Protein 2CBP (pdb70)

Structure (mmCIF, N/CA/C/O backbone):
data_2CBP
#
_entry.id   2CBP
#
_cell.length_a   30.880
_cell.length_b   46.410
_cell.length_c   65.570
_cell.angle_alpha   90.00
_cell.angle_beta   90.00
_cell.angle_gamma   90.00
#
_symmetry.space_group_name_H-M   'P 21 21 21'
#
loop_
_entity.id
_entity.type
_entity.pdbx_description
1 polymer 'CUCUMBER BASIC PROTEIN'
2 non-polymer 'COPPER (II) ION'
3 water water
#
loop_
_atom_site.group_PDB
_atom_site.id
_atom_site.type_symbol
_atom_site.label_atom_id
_atom_sit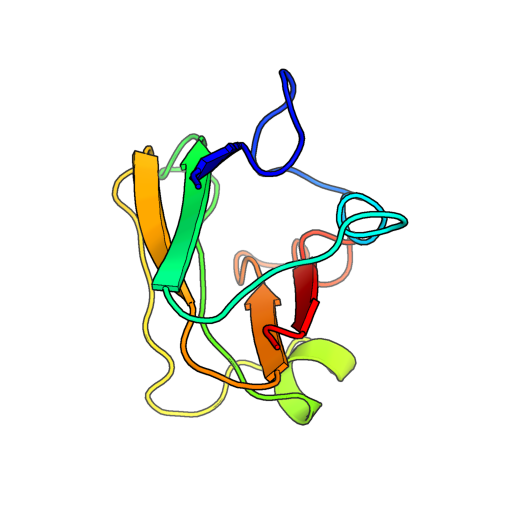e.label_alt_id
_atom_site.label_comp_id
_atom_site.label_asym_id
_atom_site.label_entity_id
_atom_site.label_seq_id
_atom_site.pdbx_PDB_ins_code
_atom_site.Cartn_x
_atom_site.Cartn_y
_atom_site.Cartn_z
_atom_site.occupancy
_atom_site.B_iso_or_equiv
_atom_site.auth_seq_id
_atom_site.auth_comp_id
_atom_site.auth_asym_id
_atom_site.auth_atom_id
_atom_site.pdbx_PDB_model_num
ATOM 1 N N . ALA A 1 1 ? 4.995 36.386 11.558 1.00 13.38 1 ALA A N 1
ATOM 2 C CA . ALA A 1 1 ? 5.707 36.085 12.796 1.00 14.93 1 ALA A CA 1
ATOM 3 C C . ALA A 1 1 ? 6.654 34.881 12.548 1.00 15.19 1 ALA A C 1
ATOM 4 O O . ALA A 1 1 ? 6.342 34.063 11.691 1.00 14.68 1 ALA A O 1
ATOM 13 N N . VAL A 1 2 ? 7.697 34.886 13.341 1.00 16.57 2 VAL A N 1
ATOM 14 C CA . VAL A 1 2 ? 8.705 33.816 13.297 1.00 15.02 2 VAL A CA 1
ATOM 15 C C . VAL A 1 2 ? 8.619 32.968 14.560 1.00 13.85 2 VAL A C 1
ATOM 16 O O . VAL A 1 2 ? 8.489 33.467 15.678 1.00 15.78 2 VAL A O 1
ATOM 29 N N . TYR A 1 3 ? 8.707 31.672 14.352 1.00 9.99 3 TYR A N 1
ATOM 30 C CA . TYR A 1 3 ? 8.688 30.663 15.396 1.00 10.09 3 TYR A CA 1
ATOM 31 C C . TYR A 1 3 ? 9.975 29.821 15.267 1.00 6.45 3 TYR A C 1
ATOM 32 O O . TYR A 1 3 ? 10.329 29.466 14.142 1.00 15.43 3 TYR A O 1
ATOM 50 N N . VAL A 1 4 ? 10.555 29.568 16.415 1.00 6.45 4 VAL A N 1
ATOM 51 C CA . VAL A 1 4 ? 11.771 28.737 16.464 1.00 8.98 4 VAL A CA 1
ATOM 52 C C . VAL A 1 4 ? 11.287 27.326 16.863 1.00 5.18 4 VAL A C 1
ATOM 53 O O . VAL A 1 4 ? 10.842 27.068 17.991 1.00 10.66 4 VAL A O 1
ATOM 66 N N . VAL A 1 5 ? 11.348 26.460 15.881 1.00 6.80 5 VAL A N 1
ATOM 67 C CA . VAL A 1 5 ? 10.940 25.056 16.074 1.00 9.19 5 VAL A CA 1
ATOM 68 C C . VAL A 1 5 ? 11.726 24.387 17.1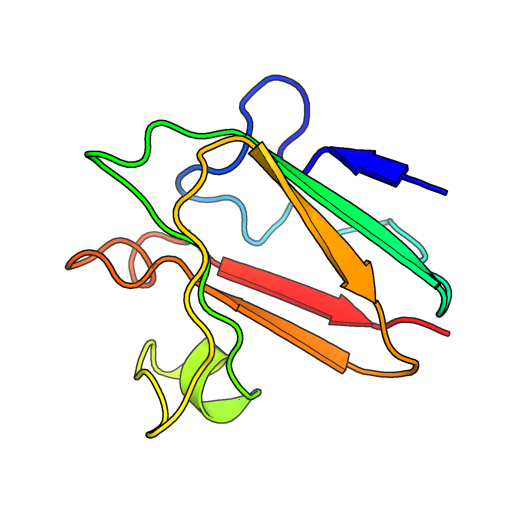89 1.00 4.89 5 VAL A C 1
ATOM 69 O O . VAL A 1 5 ? 12.975 24.347 17.166 1.00 10.70 5 VAL A O 1
ATOM 82 N N . GLY A 1 6 ? 11.019 23.849 18.158 1.00 7.62 6 GLY A N 1
ATOM 83 C CA . GLY A 1 6 ? 11.590 23.160 19.311 1.00 6.27 6 GLY A CA 1
ATOM 84 C C . GLY A 1 6 ? 12.126 24.098 20.376 1.00 6.22 6 GLY A C 1
ATOM 85 O O . GLY A 1 6 ? 12.753 23.634 21.373 1.00 7.88 6 GLY A O 1
ATOM 89 N N . GLY A 1 7 ? 11.889 25.392 20.215 1.00 5.25 7 GLY A N 1
ATOM 90 C CA . GLY A 1 7 ? 12.393 26.362 21.224 1.00 7.89 7 GLY A CA 1
ATOM 91 C C . GLY A 1 7 ? 13.921 26.307 21.348 1.00 8.32 7 GLY A C 1
ATOM 92 O O . GLY A 1 7 ? 14.656 26.207 20.344 1.00 8.87 7 GLY A O 1
ATOM 96 N N . SER A 1 8 ? 14.385 26.349 22.600 1.00 6.41 8 SER A N 1
ATOM 97 C CA . SER A 1 8 ? 15.819 26.342 22.869 1.00 10.09 8 SER A CA 1
ATOM 98 C C . SER A 1 8 ? 16.518 25.061 22.465 1.00 11.10 8 SER A C 1
ATOM 99 O O . SER A 1 8 ? 17.754 25.111 22.207 1.00 11.27 8 SER A O 1
ATOM 107 N N . GLY A 1 9 ? 15.790 23.988 22.363 1.00 11.08 9 GLY A N 1
ATOM 108 C CA . GLY A 1 9 ? 16.356 22.690 21.950 1.00 15.00 9 GLY A CA 1
ATOM 109 C C . GLY A 1 9 ? 16.559 22.545 20.447 1.00 15.16 9 GLY A C 1
ATOM 110 O O . GLY A 1 9 ? 17.302 21.641 19.995 1.00 12.79 9 GLY A O 1
ATOM 114 N N . GLY A 1 10 ? 15.929 23.420 19.671 1.00 7.57 10 GLY A N 1
ATOM 115 C CA . GLY A 1 10 ? 15.990 23.437 18.237 1.00 7.97 10 GLY A CA 1
ATOM 116 C C . GLY A 1 10 ? 15.273 22.207 17.648 1.00 7.24 10 GLY A C 1
ATOM 117 O O . GLY A 1 10 ? 14.501 21.562 18.341 1.00 7.92 10 GLY A O 1
ATOM 121 N N . TRP A 1 11 ? 15.579 21.983 16.404 1.00 7.92 11 TRP A N 1
ATOM 122 C CA . TRP A 1 11 ? 15.037 20.880 15.562 1.00 7.44 11 TRP A CA 1
ATOM 123 C C . TRP A 1 11 ? 15.760 19.615 16.022 1.00 6.99 11 TRP A C 1
ATOM 124 O O . TRP A 1 11 ? 16.954 19.482 15.793 1.00 5.71 11 TRP A O 1
ATOM 145 N N . THR A 1 12 ? 14.984 18.772 16.681 1.00 6.62 12 THR A N 1
ATOM 146 C CA . THR A 1 12 ? 15.548 17.524 17.238 1.00 10.40 12 THR A CA 1
ATOM 147 C C . THR A 1 12 ? 14.520 16.427 17.344 1.00 14.24 12 THR A C 1
ATOM 148 O O . THR A 1 12 ? 13.386 16.564 16.835 1.00 10.42 12 THR A O 1
ATOM 159 N N A PHE A 1 13 ? 14.897 15.339 17.990 0.50 11.11 13 PHE A N 1
ATOM 160 N N B PHE A 1 13 ? 14.931 15.355 17.997 0.50 12.18 13 PHE A N 1
ATOM 161 C CA A PHE A 1 13 ? 14.071 14.152 18.203 0.50 13.05 13 PHE A CA 1
ATOM 162 C CA B PHE A 1 13 ? 14.082 14.172 18.228 0.50 14.96 13 PHE A CA 1
ATOM 163 C C A PHE A 1 13 ? 12.863 14.399 19.103 0.50 11.76 13 PHE A C 1
ATOM 164 C C B PHE A 1 13 ? 12.922 14.578 19.138 0.50 15.53 13 PHE A C 1
ATOM 165 O O A PHE A 1 13 ? 12.853 15.334 19.912 0.50 10.66 13 PHE A O 1
ATOM 166 O O B PHE A 1 13 ? 13.064 15.521 19.933 0.50 15.84 13 PHE A O 1
ATOM 199 N N A ASN A 1 14 ? 11.885 13.522 18.940 0.50 15.80 14 ASN A N 1
ATOM 200 N N B ASN A 1 14 ? 11.830 13.869 18.989 0.50 19.55 14 ASN A N 1
ATOM 201 C CA A ASN A 1 14 ? 10.639 13.586 19.737 0.50 24.38 14 ASN A CA 1
ATOM 202 C CA B ASN A 1 14 ? 10.616 14.109 19.783 0.50 28.27 14 ASN A CA 1
ATOM 203 C C A ASN A 1 14 ? 10.205 15.053 19.883 0.50 24.39 14 ASN A C 1
ATOM 204 C C B ASN A 1 14 ? 10.176 15.574 19.794 0.50 28.02 14 ASN A C 1
ATOM 205 O O A ASN A 1 14 ? 10.228 15.603 21.005 0.50 24.00 14 ASN A O 1
ATOM 206 O O B ASN A 1 14 ? 9.810 16.103 20.867 0.50 25.93 14 ASN A O 1
ATOM 227 N N A THR A 1 15 ? 9.812 15.642 18.764 0.50 20.24 15 THR A N 1
ATOM 228 N N B THR A 1 15 ? 10.195 16.204 18.639 0.50 26.28 15 THR A N 1
ATOM 229 C CA A THR A 1 15 ? 9.393 17.039 18.722 0.50 17.52 15 THR A CA 1
ATOM 230 C CA B THR A 1 15 ? 9.777 17.603 18.458 0.50 24.01 15 THR A CA 1
ATOM 231 C C A THR A 1 15 ? 8.024 17.295 18.112 0.50 14.26 15 THR A C 1
ATOM 232 C C B THR A 1 15 ? 8.304 17.560 17.983 0.50 21.77 15 THR A C 1
ATOM 233 O O A THR A 1 15 ? 7.587 18.459 18.023 0.50 10.34 15 THR A O 1
ATOM 234 O O B THR A 1 15 ? 7.686 18.560 17.631 0.50 16.05 15 THR A O 1
ATOM 255 N N A GLU A 1 16 ? 7.401 16.248 17.677 0.50 13.29 16 GLU A N 1
ATOM 256 N N B GLU A 1 16 ? 7.805 16.343 17.986 0.50 20.46 16 GLU A N 1
ATOM 257 C CA A GLU A 1 16 ? 6.098 16.221 17.013 0.50 14.88 16 GLU A CA 1
ATOM 258 C CA B GLU A 1 16 ? 6.482 15.964 17.553 0.50 22.96 16 GLU A CA 1
ATOM 259 C C A GLU A 1 16 ? 5.060 17.045 17.746 0.50 14.47 16 GLU A C 1
ATOM 260 C C B GLU A 1 16 ? 5.348 16.802 18.106 0.50 22.88 16 GLU A C 1
ATOM 261 O O A GLU A 1 16 ? 4.089 17.563 17.168 0.50 17.33 16 GLU A O 1
ATOM 262 O O B GLU A 1 16 ? 4.415 17.115 17.331 0.50 22.92 16 GLU A O 1
ATOM 285 N N A SER A 1 17 ? 5.267 17.169 19.033 0.50 17.81 17 SER A N 1
ATOM 286 N N B SER A 1 17 ? 5.410 17.143 19.387 0.50 21.30 17 SER A N 1
ATOM 287 C CA A SER A 1 17 ? 4.430 17.873 19.990 0.50 18.86 17 SER A CA 1
ATOM 288 C CA B SER A 1 17 ? 4.324 17.921 20.012 0.50 21.22 17 SER A CA 1
ATOM 289 C C A SER A 1 17 ? 4.508 19.383 20.005 0.50 17.20 17 SER A C 1
ATOM 290 C C B SER A 1 17 ? 4.527 19.419 20.081 0.50 18.26 17 SER A C 1
ATOM 291 O O A SER A 1 17 ? 3.551 20.071 20.448 0.50 13.05 17 SER A O 1
ATOM 292 O O B SER A 1 17 ? 3.645 20.125 20.643 0.50 12.73 17 SER A O 1
ATOM 307 N N . TRP A 1 18 ? 5.617 19.912 19.533 1.00 14.34 18 TRP A N 1
ATOM 308 C CA . TRP A 1 18 ? 5.923 21.340 19.504 1.00 12.90 18 TRP A CA 1
ATOM 309 C C . TRP A 1 18 ? 4.808 22.228 18.977 1.00 11.91 18 TRP A C 1
ATOM 310 O O . TRP A 1 18 ? 4.491 23.260 19.608 1.00 12.40 18 TRP A O 1
ATOM 331 N N . PRO A 1 19 ? 4.189 21.879 17.875 1.00 13.92 19 PRO A N 1
ATOM 332 C CA . PRO A 1 19 ? 3.110 22.632 17.256 1.00 16.99 19 PRO A CA 1
ATOM 333 C C . PRO A 1 19 ? 1.871 22.797 18.128 1.00 19.32 19 PRO A C 1
ATOM 334 O O . PRO A 1 19 ? 1.071 23.710 17.901 1.00 17.56 19 PRO A O 1
ATOM 345 N N . LYS A 1 20 ? 1.740 21.915 19.088 1.00 19.12 20 LYS A N 1
ATOM 346 C CA . LYS A 1 20 ? 0.600 21.889 19.996 1.00 28.33 20 LYS A CA 1
ATOM 347 C C . LYS A 1 20 ? 0.412 23.226 20.702 1.00 29.65 20 LYS A C 1
ATOM 348 O O . LYS A 1 20 ? 1.289 23.753 21.399 1.00 34.36 20 LYS A O 1
ATOM 367 N N . GLY A 1 21 ? -0.779 23.769 20.483 1.00 32.21 21 GLY A N 1
ATOM 368 C CA . GLY A 1 21 ? -1.233 25.022 21.042 1.00 31.52 21 GLY A CA 1
ATOM 369 C C . GLY A 1 21 ? -0.781 26.269 20.323 1.00 32.00 21 GLY A C 1
ATOM 370 O O . GLY A 1 21 ? -0.921 27.383 20.894 1.00 37.96 21 GLY A O 1
ATOM 374 N N . LYS A 1 22 ? -0.252 26.110 19.117 1.00 27.45 22 LYS A N 1
ATOM 375 C CA . LYS A 1 22 ? 0.196 27.304 18.342 1.00 24.12 22 LYS A CA 1
ATOM 376 C C . LYS A 1 22 ? -0.774 27.512 17.205 1.00 22.96 22 LYS A C 1
ATOM 377 O O . LYS A 1 22 ? -1.337 26.555 16.654 1.00 25.63 22 LYS A O 1
ATOM 396 N N . ARG A 1 23 ? -0.978 28.765 16.886 1.00 24.83 23 ARG A N 1
ATOM 397 C CA . ARG A 1 23 ? -1.895 29.166 15.794 1.00 24.32 23 ARG A CA 1
ATOM 398 C C . ARG A 1 23 ? -1.056 29.885 14.753 1.00 19.99 23 ARG A C 1
ATOM 399 O O . ARG A 1 23 ? -0.576 31.008 14.999 1.00 22.44 23 ARG A O 1
ATOM 420 N N . PHE A 1 24 ? -0.891 29.201 13.630 1.00 13.88 24 PHE A N 1
ATOM 421 C CA . PHE A 1 24 ? -0.084 29.746 12.532 1.00 11.36 24 PHE A CA 1
ATOM 422 C C . PHE A 1 24 ? -0.952 30.433 11.483 1.00 10.94 24 PHE A C 1
ATOM 423 O O . PHE A 1 24 ? -2.124 30.095 11.280 1.00 14.55 24 PHE A O 1
ATOM 440 N N . ARG A 1 25 ? -0.331 31.384 10.820 1.00 9.90 25 ARG A N 1
ATOM 441 C CA . ARG A 1 25 ? -0.944 32.158 9.746 1.00 14.98 25 ARG A CA 1
ATOM 442 C C . ARG A 1 25 ? -0.082 32.018 8.492 1.00 14.44 25 ARG A C 1
ATOM 443 O O . ARG A 1 25 ? 1.141 31.857 8.608 1.00 15.60 25 ARG A O 1
ATOM 464 N N . ALA A 1 26 ? -0.760 32.088 7.358 1.00 13.47 26 ALA A N 1
ATOM 465 C CA . ALA A 1 26 ? -0.017 32.003 6.074 1.00 14.40 26 ALA A CA 1
ATOM 466 C C . ALA A 1 26 ? 0.998 33.163 6.145 1.00 17.63 26 ALA A C 1
ATOM 467 O O . ALA A 1 26 ? 0.636 34.269 6.607 1.00 12.48 26 ALA A O 1
ATOM 474 N N . GLY A 1 27 ? 2.210 32.878 5.705 1.00 12.93 27 GLY A N 1
ATOM 475 C CA . GLY A 1 27 ? 3.257 33.890 5.706 1.00 13.70 27 GLY A CA 1
ATOM 476 C C . GLY A 1 27 ? 4.160 33.829 6.919 1.00 12.59 27 GLY A C 1
ATOM 477 O O . GLY A 1 27 ? 5.251 34.436 6.878 1.00 12.28 27 GLY A O 1
ATOM 481 N N . ASP A 1 28 ? 3.726 33.140 7.949 1.00 10.83 28 ASP A N 1
ATOM 482 C CA . ASP A 1 28 ? 4.551 32.977 9.172 1.00 11.29 28 ASP A CA 1
ATOM 483 C C . ASP A 1 28 ? 5.799 32.189 8.703 1.00 11.32 28 ASP A C 1
ATOM 484 O O . ASP A 1 28 ? 5.796 31.527 7.649 1.00 12.04 28 ASP A O 1
ATOM 493 N N . ILE A 1 29 ? 6.850 32.296 9.488 1.00 10.54 29 ILE A N 1
ATOM 494 C CA . ILE A 1 29 ? 8.124 31.644 9.240 1.00 8.12 29 ILE A CA 1
ATOM 495 C C . ILE A 1 29 ? 8.498 30.682 10.372 1.00 6.83 29 ILE A C 1
ATOM 496 O O . ILE A 1 29 ? 8.401 30.994 11.555 1.00 7.71 29 ILE A O 1
ATOM 512 N N . LEU A 1 30 ? 8.943 29.497 9.935 1.00 6.97 30 LEU A N 1
ATOM 513 C CA . LEU A 1 30 ? 9.418 28.474 10.858 1.00 5.64 30 LEU A CA 1
ATOM 514 C C . LEU A 1 30 ? 10.962 28.513 10.692 1.00 5.50 30 LEU A C 1
ATOM 515 O O . LEU A 1 30 ? 11.430 28.473 9.548 1.00 7.43 30 LEU A O 1
ATOM 531 N N . LEU A 1 31 ? 11.612 28.629 11.812 1.00 5.89 31 LEU A N 1
ATOM 532 C CA . LEU A 1 31 ? 13.093 28.668 11.854 1.00 7.84 31 LEU A CA 1
ATOM 533 C C . LEU A 1 31 ? 13.597 27.370 12.489 1.00 3.98 31 LEU A C 1
ATOM 534 O O . LEU A 1 31 ? 13.287 27.063 13.637 1.00 3.82 31 LEU A O 1
ATOM 564 N N . PHE A 1 32 ? 14.386 26.653 11.702 1.00 4.11 32 PHE A N 1
ATOM 565 C CA . PHE A 1 32 ? 14.957 25.363 12.066 1.00 2.16 32 PHE A CA 1
ATOM 566 C C . PHE A 1 32 ? 16.464 25.452 12.313 1.00 3.86 32 PHE A C 1
ATOM 567 O O . PHE A 1 32 ? 17.204 25.725 11.363 1.00 6.19 32 PHE A O 1
ATOM 584 N N . ASN A 1 33 ? 16.817 25.175 13.557 1.00 10.40 33 ASN A N 1
ATOM 585 C CA . ASN A 1 33 ? 18.218 25.178 13.989 1.00 8.01 33 ASN A CA 1
ATOM 586 C C . ASN A 1 33 ? 18.701 23.750 14.280 1.00 6.30 33 ASN A C 1
ATOM 587 O O . ASN A 1 33 ? 18.074 23.083 15.134 1.00 4.09 33 ASN A O 1
ATOM 598 N N . TYR A 1 34 ? 19.802 23.395 13.641 1.00 5.91 34 TYR A N 1
ATOM 599 C CA . TYR A 1 34 ? 20.388 22.060 13.854 1.00 6.02 34 TYR A CA 1
ATOM 600 C C . TYR A 1 34 ? 21.756 21.936 13.210 1.00 8.40 34 TYR A C 1
ATOM 601 O O . TYR A 1 34 ? 22.194 22.803 12.421 1.00 5.20 34 TYR A O 1
ATOM 619 N N . ASN A 1 35 ? 22.391 20.816 13.522 1.00 8.96 35 ASN A N 1
ATOM 620 C CA . ASN A 1 35 ? 23.706 20.438 12.961 1.00 6.56 35 ASN A CA 1
ATOM 621 C C . ASN A 1 35 ? 23.459 19.678 11.665 1.00 2.00 35 ASN A C 1
ATOM 622 O O . ASN A 1 35 ? 23.044 18.522 11.783 1.00 5.63 35 ASN A O 1
ATOM 633 N N . PRO A 1 36 ? 23.714 20.263 10.528 1.00 2.38 36 PRO A N 1
ATOM 634 C CA . PRO A 1 36 ? 23.476 19.647 9.221 1.00 6.93 36 PRO A CA 1
ATOM 635 C C . PRO A 1 36 ? 24.237 18.397 8.912 1.00 4.50 36 PRO A C 1
ATOM 636 O O . PRO A 1 36 ? 23.871 17.724 7.905 1.00 6.17 36 PRO A O 1
ATOM 647 N N . SER A 1 37 ? 25.236 18.093 9.701 1.00 5.88 37 SER A N 1
ATOM 648 C CA . SER A 1 37 ? 25.996 16.841 9.515 1.00 9.77 37 SER A CA 1
ATOM 649 C C . SER A 1 37 ? 25.162 15.672 10.082 1.00 10.26 37 SER A C 1
ATOM 650 O O . SER A 1 37 ? 25.411 14.518 9.709 1.00 10.12 37 SER A O 1
ATOM 663 N N . MET A 1 38 ? 24.185 16.011 10.930 1.00 5.12 38 MET A N 1
ATOM 664 C CA . MET A 1 38 ? 23.355 15.034 11.591 1.00 6.88 38 MET A CA 1
ATOM 665 C C . MET A 1 38 ? 21.863 15.067 11.346 1.00 5.75 38 MET A C 1
ATOM 666 O O . MET A 1 38 ? 21.172 14.131 11.779 1.00 4.25 38 MET A O 1
ATOM 691 N N . HIS A 1 39 ? 21.388 16.127 10.746 1.00 4.50 39 HIS A N 1
ATOM 692 C CA . HIS A 1 39 ? 19.955 16.329 10.485 1.00 7.52 39 HIS A CA 1
ATOM 693 C C . HIS A 1 39 ? 19.706 17.202 9.252 1.00 5.92 39 HIS A C 1
ATOM 694 O O . HIS A 1 39 ? 20.589 17.883 8.766 1.00 5.49 39 HIS A O 1
ATOM 708 N N . ASN A 1 40 ? 18.463 17.173 8.780 1.00 5.99 40 ASN A N 1
ATOM 709 C CA . ASN A 1 40 ? 17.984 17.932 7.639 1.00 2.00 40 ASN A CA 1
ATOM 710 C C . ASN A 1 40 ? 16.486 18.253 7.909 1.00 2.00 40 ASN A C 1
ATOM 711 O O . ASN A 1 40 ? 15.904 17.833 8.907 1.00 2.51 40 ASN A O 1
ATOM 722 N N . VAL A 1 41 ? 15.966 19.025 6.958 1.00 2.12 41 VAL A N 1
ATOM 723 C CA . VAL A 1 41 ? 14.536 19.416 6.988 1.00 4.42 41 VAL A CA 1
ATOM 724 C C . VAL A 1 41 ? 14.018 19.030 5.600 1.00 5.38 41 VAL A C 1
ATOM 725 O O . VAL A 1 41 ? 14.583 19.489 4.575 1.00 7.36 41 VAL A O 1
ATOM 738 N N . VAL A 1 42 ? 12.980 18.222 5.571 1.00 2.83 42 VAL A N 1
ATOM 739 C CA . VAL A 1 42 ? 12.384 17.758 4.317 1.00 2.23 42 VAL A CA 1
ATOM 740 C C . VAL A 1 42 ? 10.888 18.104 4.329 1.00 3.90 42 VAL A C 1
ATOM 741 O O . VAL A 1 42 ? 10.190 17.788 5.314 1.00 2.66 42 VAL A O 1
ATOM 754 N N . VAL A 1 43 ? 10.475 18.713 3.257 1.00 2.00 43 VAL A N 1
ATOM 755 C CA . VAL A 1 43 ? 9.080 19.131 3.054 1.00 6.36 43 VAL A CA 1
ATOM 756 C C . VAL A 1 43 ? 8.341 18.027 2.290 1.00 6.30 43 VAL A C 1
ATOM 757 O O . VAL A 1 43 ? 8.592 17.801 1.094 1.00 8.80 43 VAL A O 1
ATOM 770 N N . VAL A 1 44 ? 7.437 17.397 3.031 1.00 4.37 44 VAL A N 1
ATOM 771 C CA . VAL A 1 44 ? 6.651 16.272 2.464 1.00 9.08 44 VAL A CA 1
ATOM 772 C C . VAL A 1 44 ? 5.153 16.529 2.500 1.00 9.44 44 VAL A C 1
ATOM 773 O O . VAL A 1 44 ? 4.701 17.595 2.903 1.00 10.77 44 VAL A O 1
ATOM 786 N N . ASN A 1 45 ? 4.432 15.487 2.096 1.00 7.73 45 ASN A N 1
ATOM 787 C CA . ASN A 1 45 ? 2.942 15.536 2.108 1.00 5.80 45 ASN A CA 1
ATOM 788 C C . ASN A 1 45 ? 2.479 14.761 3.311 1.00 3.34 45 ASN A C 1
ATOM 789 O O . ASN A 1 45 ? 3.269 14.134 4.076 1.00 5.90 45 ASN A O 1
ATOM 800 N N . GLN A 1 46 ? 1.149 14.762 3.545 1.00 6.11 46 GLN A N 1
ATOM 801 C CA . GLN A 1 46 ? 0.596 14.056 4.719 1.00 4.27 46 GLN A CA 1
ATOM 802 C C . GLN A 1 46 ? 0.984 12.590 4.772 1.00 4.30 46 GLN A C 1
ATOM 803 O O . GLN A 1 46 ? 1.329 12.032 5.835 1.00 5.42 46 GLN A O 1
ATOM 817 N N . GLY A 1 47 ? 0.983 11.923 3.624 1.00 4.30 47 GLY A N 1
ATOM 818 C CA . GLY A 1 47 ? 1.332 10.517 3.485 1.00 8.22 47 GLY A CA 1
ATOM 819 C C . GLY A 1 47 ? 2.738 10.178 3.938 1.00 9.12 47 GLY A C 1
ATOM 820 O O . GLY A 1 47 ? 2.994 9.190 4.672 1.00 9.60 47 GLY A O 1
ATOM 824 N N . GLY A 1 48 ? 3.663 10.991 3.478 1.00 7.96 48 GLY A N 1
ATOM 825 C CA . GLY A 1 48 ? 5.088 10.881 3.786 1.00 10.19 48 GLY A CA 1
ATOM 826 C C . GLY A 1 48 ? 5.305 11.133 5.267 1.00 12.62 48 GLY A C 1
ATOM 827 O O . GLY A 1 48 ? 6.103 10.443 5.941 1.00 13.33 48 GLY A O 1
ATOM 831 N N . PHE A 1 49 ? 4.552 12.108 5.784 1.00 7.74 49 PHE A N 1
ATOM 832 C CA . PHE A 1 49 ? 4.651 12.453 7.197 1.00 6.35 49 PHE A CA 1
ATOM 833 C C . PHE A 1 49 ? 4.274 11.218 8.042 1.00 10.00 49 PHE A C 1
ATOM 834 O O . PHE A 1 49 ? 4.944 10.884 9.022 1.00 10.43 49 PHE A O 1
ATOM 851 N N . SER A 1 50 ? 3.176 10.601 7.626 1.00 6.15 50 SER A N 1
ATOM 852 C CA . SER A 1 50 ? 2.668 9.440 8.363 1.00 7.05 50 SER 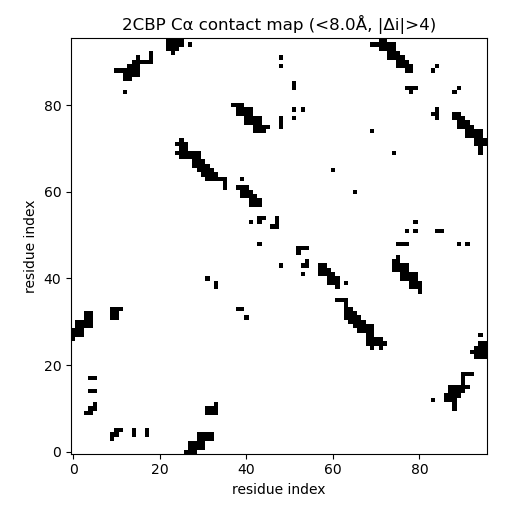A CA 1
ATOM 853 C C . SER A 1 50 ? 3.530 8.219 8.243 1.00 7.10 50 SER A C 1
ATOM 854 O O . SER A 1 50 ? 3.711 7.543 9.288 1.00 15.33 50 SER A O 1
ATOM 862 N N . THR A 1 51 ? 4.046 7.897 7.074 1.00 9.02 51 THR A N 1
ATOM 863 C CA . THR A 1 51 ? 4.858 6.684 6.889 1.00 6.01 51 THR A CA 1
ATOM 864 C C . THR A 1 51 ? 6.364 6.876 6.993 1.00 9.22 51 THR A C 1
ATOM 865 O O . THR A 1 51 ? 7.115 5.888 6.942 1.00 6.73 51 THR A O 1
ATOM 876 N N . CYS A 1 52 ? 6.787 8.120 7.074 1.00 7.33 52 CYS A N 1
ATOM 877 C CA . CYS A 1 52 ? 8.212 8.454 7.137 1.00 4.26 52 CYS A CA 1
ATOM 878 C C . CYS A 1 52 ? 8.876 8.075 5.824 1.00 10.43 52 CYS A C 1
ATOM 879 O O . CYS A 1 52 ? 10.065 7.723 5.791 1.00 9.76 52 CYS A O 1
ATOM 886 N N . ASN A 1 53 ? 8.110 8.179 4.750 1.00 8.80 53 ASN A N 1
ATOM 887 C CA . ASN A 1 53 ? 8.608 7.894 3.405 1.00 12.67 53 ASN A CA 1
ATOM 888 C C . ASN A 1 53 ? 8.704 9.251 2.680 1.00 10.96 53 ASN A C 1
ATOM 889 O O . ASN A 1 53 ? 7.714 9.976 2.712 1.00 16.70 53 ASN A O 1
ATOM 900 N N . THR A 1 54 ? 9.848 9.542 2.098 1.00 11.70 54 THR A N 1
ATOM 901 C CA . THR A 1 54 ? 10.085 10.791 1.354 1.00 9.82 54 THR A CA 1
ATOM 902 C C . THR A 1 54 ? 9.570 10.667 -0.084 1.00 14.77 54 THR A C 1
ATOM 903 O O . THR A 1 54 ? 10.068 9.823 -0.873 1.00 15.38 54 THR A O 1
ATOM 914 N N . PRO A 1 55 ? 8.599 11.499 -0.429 1.00 11.08 55 PRO A N 1
ATOM 915 C CA . PRO A 1 55 ? 8.042 11.518 -1.776 1.00 13.94 55 PRO A CA 1
ATOM 916 C C . PRO A 1 55 ? 9.100 12.004 -2.760 1.00 12.89 55 PRO A C 1
ATOM 917 O O . PRO A 1 55 ? 9.981 12.822 -2.388 1.00 10.61 55 PRO A O 1
ATOM 928 N N . ALA A 1 56 ? 8.998 11.533 -4.001 1.00 12.71 56 ALA A N 1
ATOM 929 C CA . ALA A 1 56 ? 9.910 11.949 -5.060 1.00 12.42 56 ALA A CA 1
ATOM 930 C C . ALA A 1 56 ? 9.811 13.480 -5.228 1.00 13.19 56 ALA A C 1
ATOM 931 O O . ALA A 1 56 ? 8.690 14.015 -5.314 1.00 15.47 56 ALA A O 1
ATOM 938 N N . GLY A 1 57 ? 10.957 14.123 -5.282 1.00 16.15 5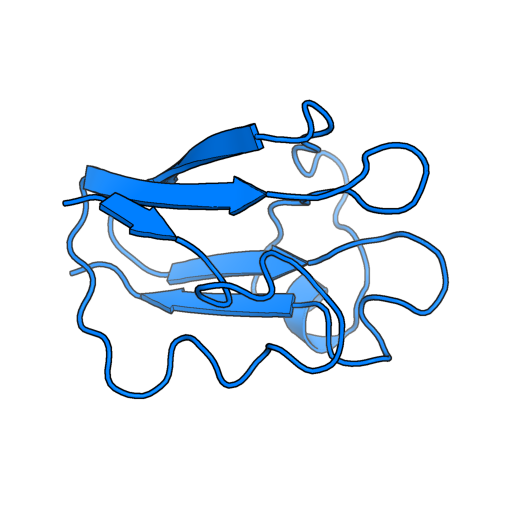7 GLY A N 1
ATOM 939 C CA . GLY A 1 57 ? 11.013 15.569 -5.492 1.00 16.80 57 GLY A CA 1
ATOM 940 C C . GLY A 1 57 ? 10.843 16.461 -4.290 1.00 14.47 57 GLY A C 1
ATOM 941 O O . GLY A 1 57 ? 10.825 17.712 -4.448 1.00 14.29 57 GLY A O 1
ATOM 945 N N . ALA A 1 58 ? 10.733 15.849 -3.144 1.00 8.88 58 ALA A N 1
ATOM 946 C CA . ALA A 1 58 ? 10.585 16.604 -1.881 1.00 9.41 58 ALA A CA 1
ATOM 947 C C . ALA A 1 58 ? 11.802 17.525 -1.724 1.00 9.87 58 ALA A C 1
ATOM 948 O O . ALA A 1 58 ? 12.946 17.108 -1.976 1.00 12.32 58 ALA A O 1
ATOM 955 N N . LYS A 1 59 ? 11.564 18.745 -1.289 1.00 13.09 59 LYS A N 1
ATOM 956 C CA . LYS A 1 59 ? 12.613 19.753 -1.052 1.00 14.15 59 LYS A CA 1
ATOM 957 C C . LYS A 1 59 ? 13.326 19.426 0.277 1.00 5.90 59 LYS A C 1
ATOM 958 O O . LYS A 1 59 ? 12.684 19.184 1.278 1.00 6.89 59 LYS A O 1
ATOM 977 N N . VAL A 1 60 ? 14.645 19.458 0.186 1.00 7.69 60 VAL A N 1
ATOM 978 C CA . VAL A 1 60 ? 15.525 19.206 1.323 1.00 8.05 60 VAL A CA 1
ATOM 979 C C . VAL A 1 60 ? 16.340 20.447 1.666 1.00 7.48 60 VAL A C 1
ATOM 980 O O . VAL A 1 60 ? 16.952 21.019 0.737 1.00 9.33 60 VAL A O 1
ATOM 993 N N . TYR A 1 61 ? 16.318 20.788 2.921 1.00 2.28 61 TYR A N 1
ATOM 994 C CA . TYR A 1 61 ? 17.057 21.954 3.470 1.00 7.60 61 TYR A CA 1
ATOM 995 C C . TYR A 1 61 ? 18.194 21.412 4.316 1.00 6.20 61 TYR A C 1
ATOM 996 O O . TYR A 1 61 ? 17.954 20.415 5.024 1.00 4.74 61 TYR A O 1
ATOM 1014 N N . THR A 1 62 ? 19.364 22.037 4.221 1.00 4.49 62 THR A N 1
ATOM 1015 C CA . THR A 1 62 ? 20.548 21.585 4.967 1.00 2.58 62 THR A CA 1
ATOM 1016 C C . THR A 1 62 ? 21.470 22.680 5.496 1.00 8.21 62 THR A C 1
ATOM 1017 O O . THR A 1 62 ? 22.648 22.423 5.866 1.00 7.12 62 THR A O 1
ATOM 1028 N N . SER A 1 63 ? 20.942 23.906 5.547 1.00 7.24 63 SER A N 1
ATOM 1029 C CA . SER A 1 63 ? 21.770 25.024 6.017 1.00 8.94 63 SER A CA 1
ATOM 1030 C C . SER A 1 63 ? 22.109 24.993 7.482 1.00 10.08 63 SER A C 1
ATOM 1031 O O . SER A 1 63 ? 23.201 25.541 7.794 1.00 9.53 63 SER A O 1
ATOM 1039 N N . GLY A 1 64 ? 21.256 24.465 8.360 1.00 7.63 64 GLY A N 1
ATOM 1040 C CA . GLY A 1 64 ? 21.545 24.459 9.809 1.00 8.93 64 GLY A CA 1
ATOM 1041 C C . GLY A 1 64 ? 20.768 25.565 10.546 1.00 5.52 64 GLY A C 1
ATOM 1042 O O . GLY A 1 64 ? 20.648 25.587 11.765 1.00 7.14 64 GLY A O 1
ATOM 1046 N N . ARG A 1 65 ? 20.253 26.473 9.726 1.00 7.69 65 ARG A N 1
ATOM 1047 C CA . ARG A 1 65 ? 19.427 27.608 10.168 1.00 7.40 65 ARG A CA 1
ATOM 1048 C C . ARG A 1 65 ? 18.443 28.003 9.072 1.00 9.57 65 ARG A C 1
ATOM 1049 O O . ARG A 1 65 ? 18.574 29.115 8.532 1.00 10.45 65 ARG A O 1
ATOM 1070 N N . ASP A 1 66 ? 17.517 27.122 8.748 1.00 9.98 66 ASP A N 1
ATOM 1071 C CA . ASP A 1 66 ? 16.550 27.368 7.686 1.00 5.49 66 ASP A CA 1
ATOM 1072 C C . ASP A 1 66 ? 15.343 28.171 8.175 1.00 9.28 66 ASP A C 1
ATOM 1073 O O . ASP A 1 66 ? 14.830 27.935 9.252 1.00 8.92 66 ASP A O 1
ATOM 1082 N N . GLN A 1 67 ? 14.953 29.102 7.302 1.00 10.08 67 GLN A N 1
ATOM 1083 C CA . GLN A 1 67 ? 13.789 29.978 7.529 1.00 12.00 67 GLN A CA 1
ATOM 1084 C C . GLN A 1 67 ? 12.762 29.612 6.450 1.00 7.77 67 GLN A C 1
ATOM 1085 O O . GLN A 1 67 ? 12.971 29.963 5.288 1.00 11.54 67 GLN A O 1
ATOM 1099 N N . ILE A 1 68 ? 11.740 28.893 6.855 1.00 9.01 68 ILE A N 1
ATOM 1100 C CA . ILE A 1 68 ? 10.678 28.439 5.939 1.00 9.17 68 ILE A CA 1
ATOM 1101 C C . ILE A 1 68 ? 9.358 29.149 6.169 1.00 5.26 68 ILE A C 1
ATOM 1102 O O . ILE A 1 68 ? 8.728 29.157 7.213 1.00 6.12 68 ILE A O 1
ATOM 1118 N N . LYS A 1 69 ? 8.933 29.827 5.092 1.00 5.59 69 LYS A N 1
ATOM 1119 C CA . LYS A 1 69 ? 7.699 30.621 5.085 1.00 12.69 69 LYS A CA 1
ATOM 1120 C C . LYS A 1 69 ? 6.556 29.645 4.788 1.00 11.14 69 LYS A C 1
ATOM 1121 O O . LYS A 1 69 ? 6.634 28.839 3.858 1.00 12.40 69 LYS A O 1
ATOM 1156 N N . LEU A 1 70 ? 5.534 29.761 5.613 1.00 9.29 70 LEU A N 1
ATOM 1157 C CA . LEU A 1 70 ? 4.388 28.875 5.449 1.00 7.79 70 LEU A CA 1
ATOM 1158 C C . LEU A 1 70 ? 3.326 29.374 4.484 1.00 11.82 70 LEU A C 1
ATOM 1159 O O . LEU A 1 70 ? 2.827 30.507 4.580 1.00 13.85 70 LEU A O 1
ATOM 1175 N N . PRO A 1 71 ? 2.963 28.482 3.581 1.00 13.70 71 PRO A N 1
ATOM 1176 C CA . PRO A 1 71 ? 1.869 28.733 2.627 1.00 11.10 71 PRO A CA 1
ATOM 1177 C C . PRO A 1 71 ? 0.569 28.520 3.414 1.00 10.46 71 PRO A C 1
ATOM 1178 O O . PRO A 1 71 ? 0.557 27.949 4.557 1.00 8.96 71 PRO A O 1
ATOM 1189 N N . LYS A 1 72 ? -0.530 28.932 2.848 1.00 12.60 72 LYS A N 1
ATOM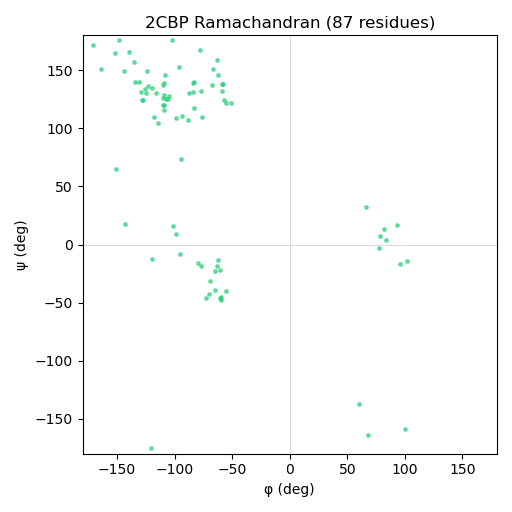 1190 C CA . LYS A 1 72 ? -1.863 28.760 3.468 1.00 12.31 72 LYS A CA 1
ATOM 1191 C C . LYS A 1 72 ? -2.122 27.236 3.458 1.00 12.53 72 LYS A C 1
ATOM 1192 O O . LYS A 1 72 ? -1.827 26.584 2.449 1.00 13.11 72 LYS A O 1
ATOM 1211 N N . GLY A 1 73 ? -2.654 26.737 4.554 1.00 11.54 73 GLY A N 1
ATOM 1212 C CA . GLY A 1 73 ? -2.976 25.318 4.666 1.00 9.71 73 GLY A CA 1
ATOM 1213 C C . GLY A 1 73 ? -1.970 24.497 5.432 1.00 3.90 73 GLY A C 1
ATOM 1214 O O . GLY A 1 73 ? -1.190 24.971 6.259 1.00 5.98 73 GLY A O 1
ATOM 1218 N N . GLN A 1 74 ? -2.026 23.181 5.159 1.00 8.14 74 GLN A N 1
ATOM 1219 C CA . GLN A 1 74 ? -1.157 22.218 5.840 1.00 8.89 74 GLN A CA 1
ATOM 1220 C C . GLN A 1 74 ? 0.238 22.086 5.235 1.00 8.03 74 GLN A C 1
ATOM 1221 O O . GLN A 1 74 ? 0.385 22.055 4.021 1.00 7.27 74 GLN A O 1
ATOM 1235 N N . SER A 1 75 ? 1.201 21.979 6.141 1.00 6.53 75 SER A N 1
ATOM 1236 C CA . SER A 1 75 ? 2.615 21.773 5.831 1.00 6.28 75 SER A CA 1
ATOM 1237 C C . SER A 1 75 ? 3.114 20.660 6.771 1.00 3.20 75 SER A C 1
ATOM 1238 O O . SER A 1 75 ? 2.731 20.647 7.944 1.00 4.87 75 SER A O 1
ATOM 1246 N N . TYR A 1 76 ? 3.931 19.790 6.213 1.00 2.00 76 TYR A N 1
ATOM 1247 C CA . TYR A 1 76 ? 4.532 18.646 6.884 1.00 2.49 76 TYR A CA 1
ATOM 1248 C C . TYR A 1 76 ? 6.049 18.637 6.635 1.00 2.00 76 TYR A C 1
ATOM 1249 O O . TYR A 1 76 ? 6.504 18.798 5.496 1.00 2.85 76 TYR A O 1
ATOM 1267 N N . PHE A 1 77 ? 6.762 18.465 7.732 1.00 6.17 77 PHE A N 1
ATOM 1268 C CA . PHE A 1 77 ? 8.230 18.439 7.729 1.00 9.32 77 PHE A CA 1
ATOM 1269 C C . PHE A 1 77 ? 8.725 17.216 8.518 1.00 5.30 77 PHE A C 1
ATOM 1270 O O . PHE A 1 77 ? 8.238 16.864 9.597 1.00 3.98 77 PHE A O 1
ATOM 1287 N N . ILE A 1 78 ? 9.775 16.623 7.926 1.00 5.72 78 ILE A N 1
ATOM 1288 C CA . ILE A 1 78 ? 10.405 15.481 8.599 1.00 2.00 78 ILE A CA 1
ATOM 1289 C C . ILE A 1 78 ? 11.936 15.625 8.431 1.00 2.00 78 ILE A C 1
ATOM 1290 O O . ILE A 1 78 ? 12.392 16.417 7.607 1.00 3.04 78 ILE A O 1
ATOM 1306 N N . CYS A 1 79 ? 12.627 14.848 9.228 1.00 6.89 79 CYS A N 1
ATOM 1307 C CA . CYS A 1 79 ? 14.111 14.752 9.125 1.00 3.26 79 CYS A CA 1
ATOM 1308 C C . CYS A 1 79 ? 14.233 13.349 8.459 1.00 6.55 79 CYS A C 1
ATOM 1309 O O . CYS A 1 79 ? 13.608 12.443 9.062 1.00 5.35 79 CYS A O 1
ATOM 1316 N N . ASN A 1 80 ? 14.903 13.221 7.341 1.00 3.83 80 ASN A N 1
ATOM 1317 C CA . ASN A 1 80 ? 14.968 11.888 6.714 1.00 7.54 80 ASN A CA 1
ATOM 1318 C C . ASN A 1 80 ? 16.250 11.098 6.923 1.00 7.89 80 ASN A C 1
ATOM 1319 O O . ASN A 1 80 ? 16.426 10.068 6.216 1.00 9.83 80 ASN A O 1
ATOM 1330 N N . PHE A 1 81 ? 17.078 11.449 7.850 1.00 2.90 81 PHE A N 1
ATOM 1331 C CA . PHE A 1 81 ? 18.269 10.668 8.260 1.00 4.60 81 PHE A CA 1
ATOM 1332 C C . PHE A 1 81 ? 17.650 9.360 8.779 1.00 3.26 81 PHE A C 1
ATOM 1333 O O . PHE A 1 81 ? 16.535 9.343 9.324 1.00 3.85 81 PHE A O 1
ATOM 1350 N N . PRO A 1 82 ? 18.321 8.253 8.577 1.00 9.83 82 PRO A N 1
ATOM 1351 C CA . PRO A 1 82 ? 17.805 6.939 8.993 1.00 8.91 82 PRO A CA 1
ATOM 1352 C C . PRO A 1 82 ? 17.368 6.897 10.418 1.00 6.00 82 PRO A C 1
ATOM 1353 O O . PRO A 1 82 ? 18.102 7.162 11.381 1.00 9.23 82 PRO A O 1
ATOM 1364 N N . GLY A 1 83 ? 16.075 6.542 10.583 1.00 7.98 83 GLY A N 1
ATOM 1365 C CA . GLY A 1 83 ? 15.457 6.448 11.891 1.00 7.67 83 GLY A CA 1
ATOM 1366 C C . GLY A 1 83 ? 15.051 7.719 12.567 1.00 6.82 83 GLY A C 1
ATOM 1367 O O . GLY A 1 83 ? 14.468 7.638 13.666 1.00 5.49 83 GLY A O 1
ATOM 1371 N N . HIS A 1 84 ? 15.318 8.886 11.992 1.00 6.14 84 HIS A N 1
ATOM 1372 C CA . HIS A 1 84 ? 14.944 10.151 12.688 1.00 2.72 84 HIS A CA 1
ATOM 1373 C C . HIS A 1 84 ? 13.440 10.401 12.680 1.00 2.00 84 HIS A C 1
ATOM 1374 O O . HIS A 1 84 ? 12.911 10.773 13.744 1.00 5.34 84 HIS A O 1
ATOM 1388 N N . CYS A 1 85 ? 12.839 10.215 11.505 1.00 5.15 85 CYS A N 1
ATOM 1389 C CA . CYS A 1 85 ? 11.382 10.423 11.355 1.00 6.13 85 CYS A CA 1
ATOM 1390 C C . CYS A 1 85 ? 10.661 9.481 12.311 1.00 7.05 85 CYS A C 1
ATOM 1391 O O . CYS A 1 85 ? 9.722 9.854 13.021 1.00 4.28 85 CYS A O 1
ATOM 1398 N N . GLN A 1 86 ? 11.130 8.243 12.317 1.00 8.20 86 GLN A N 1
ATOM 1399 C CA . GLN A 1 86 ? 10.586 7.171 13.172 1.00 7.52 86 GLN A CA 1
ATOM 1400 C C . GLN A 1 86 ? 10.757 7.449 14.647 1.00 11.44 86 GLN A C 1
ATOM 1401 O O . GLN A 1 86 ? 10.078 6.849 15.508 1.00 11.77 86 GLN A O 1
ATOM 1415 N N . SER A 1 87 ? 11.667 8.369 14.965 1.00 9.72 87 SER A N 1
ATOM 1416 C CA . SER A 1 87 ? 11.940 8.721 16.360 1.00 9.96 87 SER A CA 1
ATOM 1417 C C . SER A 1 87 ? 11.206 9.991 16.761 1.00 13.89 87 SER A C 1
ATOM 1418 O O . SER A 1 87 ? 11.518 10.510 17.864 1.00 17.56 87 SER A O 1
ATOM 1426 N N . GLY A 1 88 ? 10.318 10.467 15.901 1.00 11.13 88 GLY A N 1
ATOM 1427 C CA . GLY A 1 88 ? 9.570 11.702 16.266 1.00 7.70 88 GLY A CA 1
ATOM 1428 C C . GLY A 1 88 ? 10.129 13.014 15.799 1.00 9.19 88 GLY A C 1
ATOM 1429 O O . GLY A 1 88 ? 9.749 14.095 16.301 1.00 9.15 88 GLY A O 1
ATOM 1433 N N . MET A 1 89 ? 11.033 12.937 14.827 1.00 6.55 89 MET A N 1
ATOM 1434 C CA . MET A 1 89 ? 11.664 14.143 14.242 1.00 7.81 89 MET A CA 1
ATOM 1435 C C . MET A 1 89 ? 10.845 14.510 12.991 1.00 2.90 89 MET A C 1
ATOM 1436 O O . MET A 1 89 ? 11.182 14.280 11.847 1.00 4.75 89 MET A O 1
ATOM 1450 N N . LYS A 1 90 ? 9.661 15.051 13.327 1.00 5.67 90 LYS A N 1
ATOM 1451 C CA . LYS A 1 90 ? 8.666 15.473 12.336 1.00 3.63 90 LYS A CA 1
ATOM 1452 C C . LYS A 1 90 ? 7.629 16.384 12.987 1.00 2.72 90 LYS A C 1
ATOM 1453 O O . LYS A 1 90 ? 7.381 16.278 14.198 1.00 4.26 90 LYS A O 1
ATOM 1472 N N . ILE A 1 91 ? 7.073 17.281 12.165 1.00 7.61 91 ILE A N 1
ATOM 1473 C CA . ILE A 1 91 ? 6.041 18.204 12.639 1.00 2.83 91 ILE A CA 1
ATOM 1474 C C . ILE A 1 91 ? 5.026 18.432 11.523 1.00 2.00 91 ILE A C 1
ATOM 1475 O O . ILE A 1 91 ? 5.305 18.422 10.321 1.00 2.66 91 ILE A O 1
ATOM 1491 N N . ALA A 1 92 ? 3.807 18.679 12.019 1.00 5.14 92 ALA A N 1
ATOM 1492 C CA . ALA A 1 92 ? 2.690 18.988 11.106 1.00 6.35 92 ALA A CA 1
ATOM 1493 C C . ALA A 1 92 ? 2.109 20.338 11.620 1.00 6.04 92 ALA A C 1
ATOM 1494 O O . ALA A 1 92 ? 1.890 20.478 12.809 1.00 5.05 92 ALA A O 1
ATOM 1501 N N . VAL A 1 93 ? 1.889 21.232 10.649 1.00 6.52 93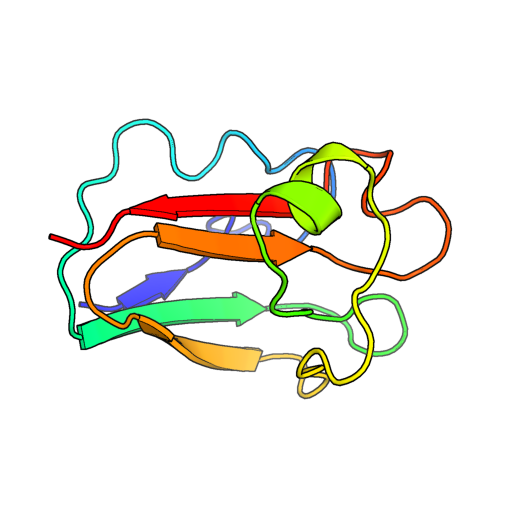 VAL A N 1
ATOM 1502 C CA . VAL A 1 93 ? 1.315 22.548 10.992 1.00 4.11 93 VAL A CA 1
ATOM 1503 C C . VAL A 1 93 ? 0.206 22.901 9.995 1.00 2.58 93 VAL A C 1
ATOM 1504 O O . VAL A 1 93 ? 0.171 22.405 8.857 1.00 5.17 93 VAL A O 1
ATOM 1517 N N . ASN A 1 94 ? -0.660 23.780 10.461 1.00 4.85 94 ASN A N 1
ATOM 1518 C CA . ASN A 1 94 ? -1.770 24.295 9.627 1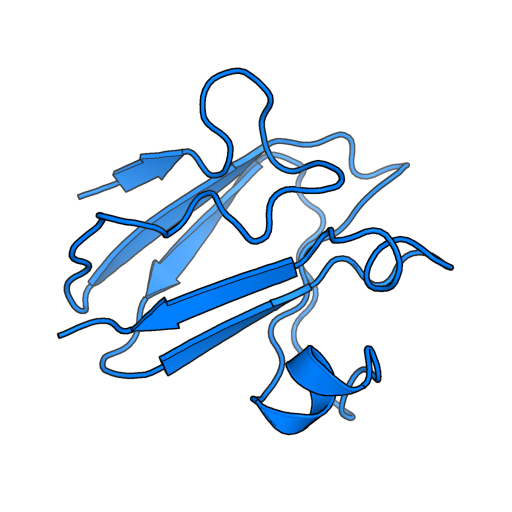.00 3.78 94 ASN A CA 1
ATOM 1519 C C . ASN A 1 94 ? -1.705 25.838 9.715 1.00 6.58 94 ASN A C 1
ATOM 1520 O O . ASN A 1 94 ? -1.7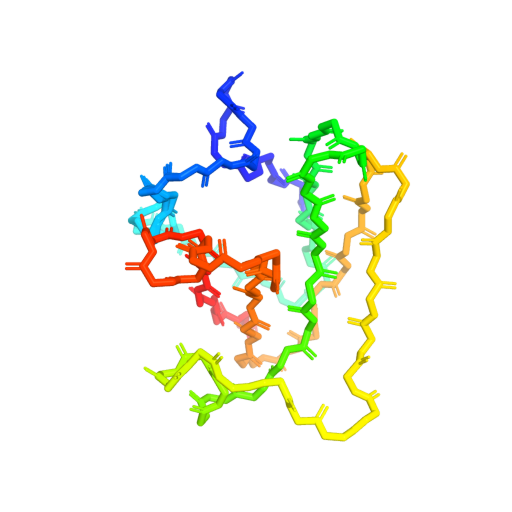37 26.339 10.843 1.00 8.54 94 ASN A O 1
ATOM 1531 N N . ALA A 1 95 ? -1.626 26.439 8.541 1.00 6.16 95 ALA A N 1
ATOM 1532 C CA . ALA A 1 95 ? -1.571 27.907 8.495 1.00 9.57 95 ALA A CA 1
ATOM 1533 C C . ALA A 1 95 ? -2.911 28.444 7.979 1.00 12.66 95 ALA A C 1
ATOM 1534 O O . ALA A 1 95 ? -3.368 28.050 6.899 1.00 12.17 95 ALA A O 1
ATOM 1541 N N . LEU A 1 96 ? -3.468 29.329 8.804 1.00 8.27 96 LEU A N 1
ATOM 1542 C CA . LEU A 1 96 ? -4.762 29.949 8.441 1.00 13.54 96 LEU A CA 1
ATOM 1543 C C . LEU A 1 96 ? -4.505 31.157 7.540 1.00 18.56 96 LEU A C 1
ATOM 1544 O O . LEU A 1 96 ? -5.482 31.488 6.838 1.00 16.66 96 LEU A O 1
#

Sequence (96 aa):
AVYVVGGSGGWTFFNNTTEESSWPKGKRFRAGDILLFNYNPSMHNVVVVNQGGFSTCNTPAGAKVYTSGRDQIKLPKGQSYFICNFPGHCQSGMKIAVNAL

B-factor: mean 14.69, std 12.08, range [2.0, 83.16]

CATH classification: 2.60.40.420

Organism: Cucumis sativus (NCBI:txid3659)

Solvent-accessible surface area: 5161 Å² total; per-residue (Å²): 84,78,58,62,0,25,35,135,60,5,5,50,89,127,8,93,78,38,18,175,52,73,182,6,159,36,22,6,46,0,25,0,43,26,70,59,89,100,13,13,0,0,50,15,84,108,43,5,26,76,85,24,97,59,42,112,82,24,106,57,59,81,82,13,158,8,112,16,134,3,80,143,21,112,11,22,2,0,0,60,59,128,36,27,6,124,47,9,0,21,0,36,9,75,1,127

Foldseek 3Di:
DEDAQPPPVFQAFQSACVQPPDAAAQFYKYWGADQLVQWKKWKADPVCLVVVNHDPPIDIGRPRTDIDGHHAAKTKIATNDPCRSVRNSIYIDHHD

Radius of gyration: 12.03 Å; Cα contacts (8 Å, |Δi|>4): 213; chains: 1; bounding box: 31×30×28 Å

InterPro domains:
  IPR003245 Phytocyanin domain [PF02298] (11-89)
  IPR003245 Phytocyanin domain [PS51485] (1-96)
  IPR008972 Cupredoxin [G3DSA:2.60.40.420] (1-95)
  IPR008972 Cupredoxin [SSF49503] (1-95)
  IPR028871 Blue (type 1) copper protein, binding site [PS00196] (73-89)
  IPR039391 Phytocyanin-like [PTHR33021] (3-93)
  IPR041844 Plantacyanin [cd11013] (1-95)

Nearest PDB structures (foldseek):
  2cbp-assembly1_A  TM=1.011E+00  e=1.707E-22  Cucumis sativus
  1f56-assembly1_A  TM=9.560E-01  e=1.031E-12  Spinacia oleracea
  1ws8-assembly1_C  TM=9.436E-01  e=6.230E-12  Cucurbita pepo
  1x9u-assembly2_B  TM=9.328E-01  e=1.143E-09  Armoracia rusticana
  1id2-assembly3_C  TM=5.481E-01  e=1.385E-01  Paracoccus versutus

Secondary structure (DSSP, 8-state):
-EEETTGGG-S-SS-TTTTTT--B-TT-EEEEE--TTT--EEEE-HHHHHHT-PPTT-EEE-SSEEEEEPPSEEEEEE--STTTGGGT-EEEEEE-